Protein AF-A0A1F6PIL2-F1 (afdb_monomer_lite)

Sequence (74 aa):
MDKDFLKEKIAFYKLWLTFLVTMDASTMAWFFNNANKIHILKVIITIVVIVALTIFILILIKKTRKHIKLIIGE

pLDDT: mean 81.8, std 7.64, range [47.72, 91.38]

Structure (mmCIF, N/CA/C/O backbone):
data_AF-A0A1F6PIL2-F1
#
_entry.id   AF-A0A1F6PIL2-F1
#
loop_
_atom_site.group_PDB
_atom_site.id
_atom_site.type_symbol
_atom_site.label_atom_id
_atom_site.label_alt_id
_atom_site.label_comp_id
_atom_site.label_asym_id
_atom_site.label_entity_id
_atom_site.label_seq_id
_atom_site.pdbx_PDB_ins_code
_atom_site.Cartn_x
_atom_site.Cartn_y
_atom_site.Cartn_z
_atom_site.occupancy
_atom_site.B_iso_or_equiv
_atom_site.auth_seq_id
_atom_site.auth_comp_id
_atom_site.auth_asym_id
_atom_site.auth_atom_id
_atom_site.pdbx_PDB_model_num
ATOM 1 N N . MET A 1 1 ? -12.575 6.937 27.153 1.00 57.09 1 MET A N 1
ATOM 2 C CA . MET A 1 1 ? -12.545 7.253 25.706 1.00 57.09 1 MET A CA 1
ATOM 3 C C . MET A 1 1 ? -13.731 6.544 25.082 1.00 57.09 1 MET A C 1
ATOM 5 O O . MET A 1 1 ? -13.809 5.332 25.238 1.00 57.09 1 MET A O 1
ATOM 9 N N . ASP A 1 2 ? -14.669 7.268 24.470 1.00 73.75 2 ASP A N 1
ATOM 10 C CA . ASP A 1 2 ? -15.920 6.674 23.979 1.00 73.75 2 ASP A CA 1
ATOM 11 C C . ASP A 1 2 ? -15.672 5.574 22.944 1.00 73.75 2 ASP A C 1
ATOM 13 O O . ASP A 1 2 ? -14.964 5.770 21.949 1.00 73.75 2 ASP A O 1
ATOM 17 N N . LYS A 1 3 ? -16.259 4.394 23.186 1.00 71.94 3 LYS A N 1
ATOM 18 C CA . LYS A 1 3 ? -16.118 3.219 22.311 1.00 71.94 3 LYS A CA 1
ATOM 19 C C . LYS A 1 3 ? -16.623 3.514 20.888 1.00 71.94 3 LYS A C 1
ATOM 21 O O . LYS A 1 3 ? -16.086 2.953 19.932 1.00 71.94 3 LYS A O 1
ATOM 26 N N . ASP A 1 4 ? -17.577 4.431 20.728 1.00 80.44 4 ASP A N 1
ATOM 27 C CA . ASP A 1 4 ? -18.102 4.838 19.419 1.00 80.44 4 ASP A CA 1
ATOM 28 C C . ASP A 1 4 ? -17.117 5.707 18.623 1.00 80.44 4 ASP A C 1
ATOM 30 O O . ASP A 1 4 ? -16.888 5.438 17.443 1.00 80.44 4 ASP A O 1
ATOM 34 N N . PHE A 1 5 ? -16.407 6.631 19.278 1.00 79.75 5 PHE A N 1
ATOM 35 C CA . PHE A 1 5 ? -15.346 7.423 18.641 1.00 79.75 5 PHE A CA 1
ATOM 36 C C . PHE A 1 5 ? -14.208 6.537 18.106 1.00 79.75 5 PHE A C 1
ATOM 38 O O . PHE A 1 5 ? -13.650 6.757 17.027 1.00 79.75 5 PHE A O 1
ATOM 45 N N . LEU A 1 6 ? -13.867 5.478 18.843 1.00 77.56 6 LEU A N 1
ATOM 46 C CA . LEU A 1 6 ? -12.869 4.504 18.407 1.00 77.56 6 LEU A CA 1
ATOM 47 C C . LEU A 1 6 ? -13.330 3.671 17.206 1.00 77.56 6 LEU A C 1
ATOM 49 O O . LEU A 1 6 ? -12.526 3.417 16.305 1.00 77.56 6 LEU A O 1
ATOM 53 N N . LYS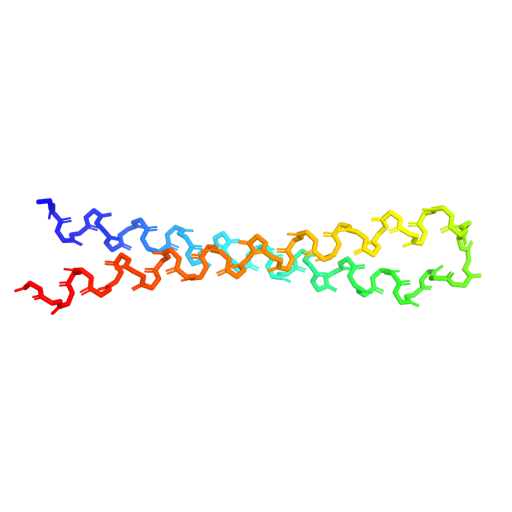 A 1 7 ? -14.601 3.249 17.176 1.00 78.81 7 LYS A N 1
ATOM 54 C CA . LYS A 1 7 ? -15.179 2.521 16.035 1.00 78.81 7 LYS A CA 1
ATOM 55 C C . LYS A 1 7 ? -15.161 3.369 14.768 1.00 78.81 7 LYS A C 1
ATOM 57 O O . LYS A 1 7 ? -14.735 2.870 13.726 1.00 78.81 7 LYS A O 1
ATOM 62 N N . GLU A 1 8 ? -15.553 4.635 14.864 1.00 83.75 8 GLU A N 1
ATOM 63 C CA . GLU A 1 8 ? -15.538 5.569 13.736 1.00 83.75 8 GLU A CA 1
ATOM 64 C C . GLU A 1 8 ? -14.113 5.773 13.201 1.00 83.75 8 GLU A C 1
ATOM 66 O O . GLU A 1 8 ? -13.857 5.649 12.001 1.00 83.75 8 GLU A O 1
ATOM 71 N N . LYS A 1 9 ? -13.138 5.935 14.102 1.00 78.94 9 LYS A N 1
ATOM 72 C CA . LYS A 1 9 ? -11.721 6.046 13.734 1.00 78.94 9 LYS A CA 1
ATOM 73 C C . LYS A 1 9 ? -11.191 4.786 13.038 1.00 78.94 9 LYS A C 1
ATOM 75 O O . LYS A 1 9 ? -10.425 4.884 12.081 1.00 78.94 9 LYS A O 1
ATOM 80 N N . ILE A 1 10 ? -11.601 3.596 13.482 1.00 81.44 10 ILE A N 1
ATOM 81 C CA . ILE A 1 10 ? -11.254 2.326 12.822 1.00 81.44 10 ILE A CA 1
ATOM 82 C C . ILE A 1 10 ? -11.908 2.225 11.440 1.00 81.44 10 ILE A C 1
A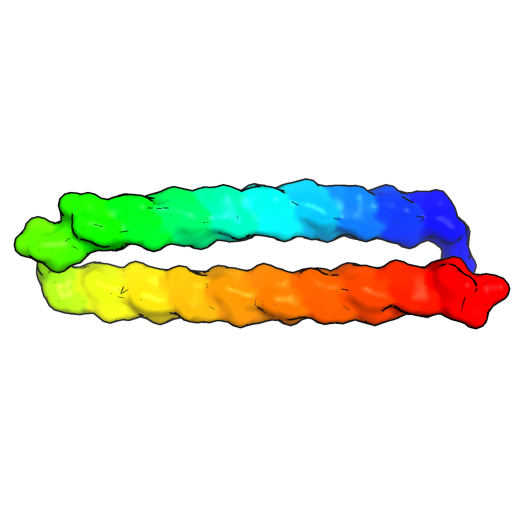TOM 84 O O . ILE A 1 10 ? -11.252 1.767 10.502 1.00 81.44 10 ILE A O 1
ATOM 88 N N . ALA A 1 11 ? -13.168 2.641 11.298 1.00 85.81 11 ALA A N 1
ATOM 89 C CA . ALA A 1 11 ? -13.860 2.661 10.012 1.00 85.81 11 ALA A CA 1
ATOM 90 C C . ALA A 1 11 ? -13.144 3.587 9.018 1.00 85.81 11 ALA A C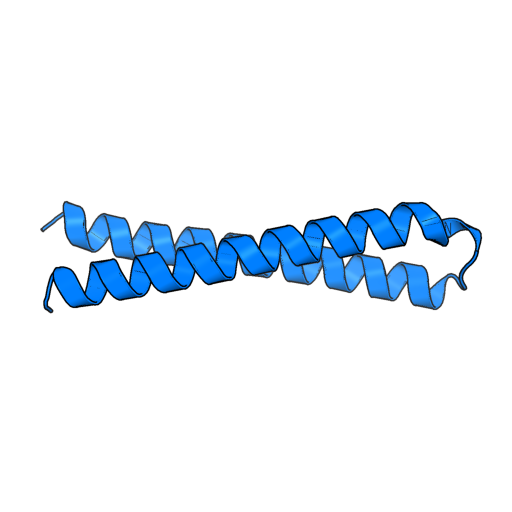 1
ATOM 92 O O . ALA A 1 11 ? -12.840 3.164 7.902 1.00 85.81 11 ALA A O 1
ATOM 93 N N . PHE A 1 12 ? -12.758 4.786 9.460 1.00 84.06 12 PHE A N 1
ATOM 94 C CA . PHE A 1 12 ? -11.953 5.716 8.671 1.00 84.06 12 PHE A CA 1
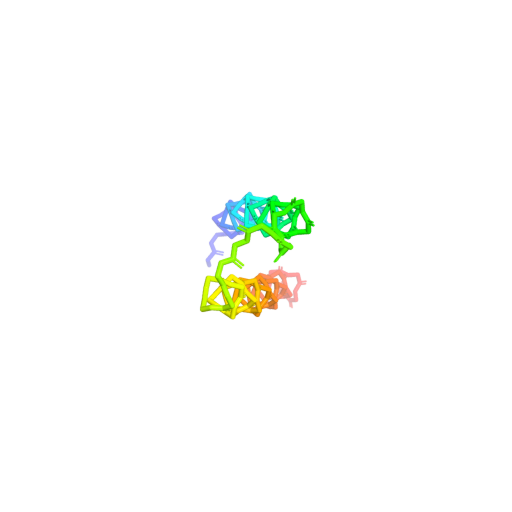ATOM 95 C C . PHE A 1 12 ? -10.614 5.096 8.243 1.00 84.06 12 PHE A C 1
ATOM 97 O O . PHE A 1 12 ? -10.273 5.118 7.061 1.00 84.06 12 PHE A O 1
ATOM 104 N N . TYR A 1 13 ? -9.879 4.461 9.166 1.00 81.31 13 TYR A N 1
ATOM 105 C CA . TYR A 1 13 ? -8.626 3.777 8.823 1.00 81.31 13 TYR A CA 1
ATOM 106 C C . TYR A 1 13 ? -8.822 2.642 7.816 1.00 81.31 13 TYR A C 1
ATOM 108 O O . TYR A 1 13 ? -8.007 2.513 6.907 1.00 81.31 13 TYR A O 1
ATOM 116 N N . LYS A 1 14 ? -9.886 1.836 7.934 1.00 82.75 14 LYS A N 1
ATOM 117 C CA . LYS A 1 14 ? -10.203 0.775 6.959 1.00 82.75 14 LYS A CA 1
ATOM 118 C C . LYS A 1 14 ? -10.486 1.338 5.566 1.00 82.75 14 LYS A C 1
ATOM 120 O O . LYS A 1 14 ? -10.047 0.754 4.575 1.00 82.75 14 LYS A O 1
ATOM 125 N N . LEU A 1 15 ? -11.191 2.463 5.496 1.00 88.50 15 LEU A N 1
ATOM 126 C CA . LEU A 1 15 ? -11.517 3.139 4.243 1.00 88.50 15 LEU A CA 1
ATOM 127 C C . LEU A 1 15 ? -10.235 3.623 3.545 1.00 88.50 15 LEU A C 1
ATOM 129 O O . LEU A 1 15 ? -9.983 3.268 2.394 1.00 88.50 15 LEU A O 1
ATOM 133 N N . TRP A 1 16 ? -9.353 4.306 4.279 1.00 84.75 16 TRP A N 1
ATOM 134 C CA . TRP A 1 16 ? -8.033 4.702 3.772 1.00 84.75 16 TRP A CA 1
ATOM 135 C C . TRP A 1 16 ? -7.158 3.520 3.378 1.00 84.75 16 TRP A C 1
ATOM 137 O O . TRP A 1 16 ? -6.445 3.591 2.380 1.00 84.75 16 TRP A O 1
ATOM 147 N N . LEU A 1 17 ? -7.225 2.420 4.128 1.00 84.50 17 LEU A N 1
ATOM 148 C CA . LEU A 1 17 ? -6.486 1.210 3.793 1.00 84.50 17 LEU A CA 1
ATOM 149 C C . LEU A 1 17 ? -6.937 0.638 2.450 1.00 84.50 17 LEU A C 1
ATOM 151 O O . LEU A 1 17 ? -6.109 0.233 1.644 1.00 84.50 17 LEU A O 1
ATOM 155 N N . THR A 1 18 ? -8.246 0.645 2.203 1.00 88.88 18 THR A N 1
ATOM 156 C CA . THR A 1 18 ? -8.835 0.168 0.948 1.00 88.88 18 THR A CA 1
ATOM 157 C C . THR A 1 18 ? -8.378 1.033 -0.224 1.00 88.88 18 THR A C 1
ATOM 159 O O . THR A 1 18 ? -7.948 0.501 -1.248 1.00 88.88 18 THR A O 1
ATOM 162 N N . PHE A 1 19 ? -8.383 2.360 -0.058 1.00 87.81 19 PHE A N 1
ATOM 163 C CA . PHE A 1 19 ? -7.847 3.284 -1.059 1.00 87.81 19 PHE A CA 1
ATOM 164 C C . PHE A 1 19 ? -6.363 3.044 -1.335 1.00 87.81 19 PHE A C 1
ATOM 166 O O . PHE A 1 19 ? -5.974 2.926 -2.494 1.00 87.81 19 PHE A O 1
ATOM 173 N N . LEU A 1 20 ? -5.544 2.921 -0.289 1.00 85.44 20 LEU A N 1
ATOM 174 C CA . LEU A 1 20 ? -4.105 2.692 -0.425 1.00 85.44 20 LEU A CA 1
ATOM 175 C C . LEU A 1 20 ? -3.798 1.370 -1.130 1.00 85.44 20 LEU A C 1
ATOM 177 O O . LEU A 1 20 ? -2.968 1.353 -2.031 1.00 85.44 20 LEU A O 1
ATOM 181 N N . VAL A 1 21 ? -4.492 0.286 -0.774 1.00 85.94 21 VAL A N 1
ATOM 182 C CA . VAL A 1 21 ? -4.334 -1.022 -1.431 1.00 85.94 21 VAL A CA 1
ATOM 183 C C . VAL A 1 21 ? -4.751 -0.952 -2.900 1.00 85.94 21 VAL A C 1
ATOM 185 O O . VAL A 1 21 ? -4.058 -1.482 -3.763 1.00 85.94 21 VAL A O 1
ATOM 188 N N . THR A 1 22 ? -5.852 -0.263 -3.205 1.00 91.38 22 THR A N 1
ATOM 189 C CA . THR A 1 22 ? -6.315 -0.087 -4.591 1.00 91.38 22 THR A CA 1
ATOM 190 C C . THR A 1 22 ? -5.311 0.726 -5.409 1.00 91.38 22 THR A C 1
ATOM 192 O O . THR A 1 22 ? -5.020 0.387 -6.558 1.00 91.38 22 THR A O 1
ATOM 195 N N . MET A 1 23 ? -4.747 1.780 -4.817 1.00 88.06 23 MET A N 1
ATOM 196 C CA . MET A 1 23 ? -3.732 2.618 -5.451 1.00 88.06 23 MET A CA 1
ATOM 197 C C . MET A 1 23 ? -2.428 1.848 -5.687 1.00 88.06 23 MET A C 1
ATOM 199 O O . MET A 1 23 ? -1.851 1.946 -6.770 1.00 88.06 23 MET A O 1
ATOM 203 N N . ASP A 1 24 ? -1.992 1.049 -4.715 1.00 84.25 24 ASP A N 1
ATOM 204 C CA . ASP A 1 24 ? -0.804 0.201 -4.826 1.00 84.25 24 ASP A CA 1
ATOM 205 C C . ASP A 1 24 ? -0.976 -0.849 -5.937 1.00 84.25 24 ASP A C 1
ATOM 207 O O . ASP A 1 24 ? -0.163 -0.923 -6.859 1.00 84.25 24 ASP A O 1
ATOM 211 N N . ALA A 1 25 ? -2.113 -1.554 -5.957 1.00 86.88 25 ALA A N 1
ATOM 212 C CA . ALA A 1 25 ? -2.451 -2.508 -7.014 1.00 86.88 25 ALA A CA 1
ATOM 213 C C . ALA A 1 25 ? -2.514 -1.853 -8.407 1.00 86.88 25 ALA A C 1
ATOM 215 O O . ALA A 1 25 ? -2.003 -2.407 -9.382 1.00 86.88 25 ALA A O 1
ATOM 216 N N . SER A 1 26 ? -3.087 -0.650 -8.506 1.00 88.81 26 SER A N 1
ATOM 217 C CA . SER A 1 26 ? -3.140 0.115 -9.762 1.00 88.81 26 SER A CA 1
ATOM 218 C C . SER A 1 26 ? -1.745 0.525 -10.237 1.00 88.81 26 SER A C 1
ATOM 220 O O . SER A 1 26 ? -1.444 0.456 -11.429 1.00 88.81 26 SER A O 1
ATOM 222 N N . THR A 1 27 ? -0.871 0.909 -9.305 1.00 86.69 27 THR A N 1
ATOM 223 C CA . THR A 1 27 ? 0.518 1.291 -9.593 1.00 86.69 27 THR A CA 1
ATOM 224 C C . THR A 1 27 ? 1.328 0.083 -10.058 1.00 86.69 27 THR A C 1
ATOM 226 O O . THR A 1 27 ? 2.052 0.182 -11.050 1.00 86.69 27 THR A O 1
ATOM 229 N N . MET A 1 28 ? 1.153 -1.078 -9.418 1.00 84.69 28 MET A N 1
ATOM 230 C CA . MET A 1 28 ? 1.737 -2.343 -9.874 1.00 84.69 28 MET A CA 1
ATOM 231 C C . MET A 1 28 ? 1.242 -2.718 -11.277 1.00 84.69 28 MET A C 1
ATOM 233 O O . MET A 1 28 ? 2.052 -3.034 -12.147 1.00 84.69 28 MET A O 1
ATOM 237 N N . ALA A 1 29 ? -0.066 -2.636 -11.538 1.00 87.88 29 ALA A N 1
ATOM 238 C CA . ALA A 1 29 ? -0.635 -2.946 -12.851 1.00 87.88 29 ALA A CA 1
ATOM 239 C C . ALA A 1 29 ? -0.090 -2.017 -13.949 1.00 87.88 29 ALA A C 1
ATOM 241 O O . ALA A 1 29 ? 0.306 -2.477 -15.025 1.00 87.88 29 ALA A O 1
ATOM 242 N N . TRP A 1 30 ? -0.011 -0.713 -13.666 1.00 87.31 30 TRP A N 1
ATOM 243 C CA . TRP A 1 30 ? 0.596 0.255 -14.576 1.00 87.31 30 TRP A CA 1
ATOM 244 C C . TRP A 1 30 ? 2.070 -0.066 -14.837 1.00 87.31 30 TRP A C 1
ATOM 246 O O . TRP A 1 30 ? 2.504 -0.035 -15.992 1.00 87.31 30 TRP A O 1
ATOM 256 N N . PHE A 1 31 ? 2.819 -0.414 -13.790 1.00 84.94 31 PHE A N 1
ATOM 257 C CA . PHE A 1 31 ? 4.221 -0.793 -13.893 1.00 84.94 31 PHE A CA 1
ATOM 258 C C . PHE A 1 31 ? 4.408 -2.007 -14.806 1.00 84.94 31 PHE A C 1
ATOM 260 O O . PHE A 1 31 ? 5.167 -1.915 -15.765 1.00 84.94 31 PHE A O 1
ATOM 267 N N . PHE A 1 32 ? 3.671 -3.101 -14.596 1.00 84.56 32 PHE A N 1
ATOM 268 C CA . PHE A 1 32 ? 3.783 -4.297 -15.442 1.00 84.56 32 PHE A CA 1
ATOM 269 C C . PHE A 1 32 ? 3.447 -4.025 -16.914 1.00 84.56 32 PHE A C 1
ATOM 271 O O . PHE A 1 32 ? 4.116 -4.552 -17.800 1.00 84.56 32 PHE A O 1
ATOM 278 N N . ASN A 1 33 ? 2.462 -3.167 -17.191 1.00 87.25 33 ASN A N 1
ATOM 279 C CA . ASN A 1 33 ? 2.074 -2.843 -18.567 1.00 87.25 33 ASN A CA 1
ATOM 280 C C . ASN A 1 33 ? 3.084 -1.926 -19.287 1.00 87.25 33 ASN A C 1
ATOM 282 O O . ASN A 1 33 ? 3.134 -1.879 -20.518 1.00 87.25 33 ASN A O 1
ATOM 286 N N . ASN A 1 34 ? 3.892 -1.175 -18.532 1.00 84.69 34 ASN A N 1
ATOM 287 C CA . ASN A 1 34 ? 4.784 -0.164 -19.091 1.00 84.69 34 ASN A CA 1
ATOM 288 C C . ASN A 1 34 ? 6.274 -0.441 -18.848 1.00 84.69 34 ASN A C 1
ATOM 290 O O . ASN A 1 34 ? 7.091 0.209 -19.486 1.00 84.69 34 ASN A O 1
ATOM 294 N N . ALA A 1 35 ? 6.662 -1.414 -18.020 1.00 74.06 35 ALA A N 1
ATOM 295 C CA . ALA A 1 35 ? 8.056 -1.651 -17.620 1.00 74.06 35 ALA A CA 1
ATOM 296 C C . ALA A 1 35 ? 9.042 -1.744 -18.801 1.00 74.06 35 ALA A C 1
ATOM 298 O O . ALA A 1 35 ? 10.151 -1.227 -18.710 1.00 74.06 35 ALA A O 1
ATOM 299 N N . ASN A 1 36 ? 8.616 -2.309 -19.935 1.00 77.25 36 ASN A N 1
ATOM 300 C CA . ASN A 1 36 ? 9.451 -2.457 -21.135 1.00 77.25 36 ASN A CA 1
ATOM 301 C C . ASN A 1 36 ? 9.493 -1.211 -22.042 1.00 77.25 36 ASN A C 1
ATOM 303 O O . ASN A 1 36 ? 10.274 -1.172 -22.988 1.00 77.25 36 ASN A O 1
ATOM 307 N N . LYS A 1 37 ? 8.638 -0.211 -21.800 1.00 79.12 37 LYS A N 1
ATOM 308 C CA . LYS A 1 37 ? 8.486 0.994 -22.638 1.00 79.12 37 LYS A CA 1
ATOM 309 C C . LYS A 1 37 ? 9.099 2.247 -22.012 1.00 79.12 37 LYS A C 1
ATOM 311 O O . LYS A 1 37 ? 9.147 3.286 -22.665 1.00 79.12 37 LYS A O 1
ATOM 316 N N . ILE A 1 38 ? 9.520 2.186 -20.749 1.00 79.00 38 ILE A N 1
ATOM 317 C CA . ILE A 1 38 ? 9.962 3.358 -19.991 1.00 79.00 38 ILE A CA 1
ATOM 318 C C . ILE A 1 38 ? 11.455 3.258 -19.654 1.00 79.00 38 ILE A C 1
ATOM 320 O O . ILE A 1 38 ? 12.001 2.175 -19.473 1.00 79.00 38 ILE A O 1
ATOM 324 N N . HIS A 1 39 ? 12.113 4.409 -19.499 1.00 81.31 39 HIS A N 1
ATOM 325 C CA . HIS A 1 39 ? 13.471 4.499 -18.965 1.00 81.31 39 HIS A CA 1
ATOM 326 C C . HIS A 1 39 ? 13.624 3.785 -17.612 1.00 81.31 39 HIS A C 1
ATOM 328 O O . HIS A 1 39 ? 12.806 3.963 -16.706 1.00 81.31 39 HIS A O 1
ATOM 334 N N . ILE A 1 40 ? 14.755 3.091 -17.450 1.00 81.06 40 ILE A N 1
ATOM 335 C CA . ILE A 1 40 ? 15.178 2.384 -16.227 1.00 81.06 40 ILE A CA 1
ATOM 336 C C . ILE A 1 40 ? 15.030 3.235 -14.956 1.00 81.06 40 ILE A C 1
ATOM 338 O O . ILE A 1 40 ? 14.620 2.725 -13.918 1.00 81.06 40 ILE A O 1
ATOM 342 N N . LEU A 1 41 ? 15.283 4.547 -15.031 1.00 79.19 41 LEU A N 1
ATOM 343 C CA . LEU A 1 41 ? 15.120 5.448 -13.887 1.00 79.19 41 LEU A CA 1
ATOM 344 C C . LEU A 1 41 ? 13.670 5.488 -13.373 1.00 79.19 41 LEU A C 1
ATOM 346 O O . LEU A 1 41 ? 13.439 5.413 -12.168 1.00 79.19 41 LEU A O 1
ATOM 350 N N . LYS A 1 42 ? 12.683 5.566 -14.277 1.00 79.69 42 LYS A N 1
ATOM 351 C CA . LYS A 1 42 ? 11.261 5.549 -13.900 1.00 79.69 42 LYS A CA 1
ATOM 352 C C . LYS A 1 42 ? 10.875 4.195 -13.313 1.00 79.69 42 LYS A C 1
ATOM 354 O O . LYS A 1 42 ? 10.138 4.164 -12.339 1.00 79.69 42 LYS A O 1
ATOM 359 N N . VAL A 1 43 ? 11.434 3.105 -13.843 1.00 81.94 43 VAL A N 1
ATOM 360 C CA . VAL A 1 43 ? 11.220 1.754 -13.310 1.00 81.94 43 VAL A CA 1
ATOM 361 C C . VAL A 1 43 ? 11.670 1.650 -11.849 1.00 81.94 43 VAL A C 1
ATOM 363 O O . VAL A 1 43 ? 10.894 1.214 -11.000 1.00 81.94 43 VAL A O 1
ATOM 366 N N . ILE A 1 44 ? 12.879 2.121 -11.535 1.00 85.38 44 ILE A N 1
ATOM 367 C CA . ILE A 1 44 ? 13.421 2.097 -10.168 1.00 85.38 44 ILE A CA 1
ATOM 368 C C . ILE A 1 44 ? 12.564 2.949 -9.223 1.00 85.38 44 ILE A C 1
ATOM 370 O O . ILE A 1 44 ? 12.207 2.487 -8.140 1.00 85.38 44 ILE A O 1
ATOM 374 N N . ILE A 1 45 ? 12.182 4.162 -9.637 1.00 87.69 45 ILE A N 1
ATOM 375 C CA . ILE A 1 45 ? 11.334 5.050 -8.825 1.00 87.69 45 ILE A CA 1
ATOM 376 C C . ILE A 1 45 ? 9.983 4.390 -8.530 1.00 87.69 45 ILE A C 1
ATOM 378 O O . ILE A 1 45 ? 9.536 4.401 -7.384 1.00 87.69 45 ILE A O 1
ATOM 382 N N . THR A 1 46 ? 9.340 3.781 -9.530 1.00 83.12 46 THR A N 1
ATOM 383 C CA . THR A 1 46 ? 8.046 3.115 -9.335 1.00 83.12 46 THR A CA 1
ATOM 384 C C . THR A 1 46 ? 8.153 1.931 -8.374 1.00 83.12 46 THR A C 1
ATOM 386 O O . THR A 1 46 ? 7.299 1.793 -7.501 1.00 83.12 46 THR A O 1
ATOM 389 N N . ILE A 1 47 ? 9.219 1.127 -8.460 1.00 87.06 47 ILE A N 1
ATOM 390 C CA . ILE A 1 47 ? 9.465 0.032 -7.507 1.00 87.06 47 ILE A CA 1
ATOM 391 C C . ILE A 1 47 ? 9.615 0.577 -6.079 1.00 87.06 47 ILE A C 1
ATOM 393 O O . ILE A 1 47 ? 8.989 0.055 -5.158 1.00 87.06 47 ILE A O 1
ATOM 397 N N . VAL A 1 48 ? 10.393 1.648 -5.884 1.00 90.69 48 VAL A N 1
ATOM 398 C CA . VAL A 1 48 ? 10.570 2.277 -4.562 1.00 90.69 48 VAL A CA 1
ATOM 399 C C . VAL A 1 48 ? 9.236 2.774 -4.000 1.00 90.69 48 VAL A C 1
ATOM 401 O O . VAL A 1 48 ? 8.952 2.559 -2.822 1.00 90.69 48 VAL A O 1
ATOM 404 N N . VAL A 1 49 ? 8.397 3.393 -4.835 1.00 88.31 49 VAL A N 1
ATOM 405 C CA . VAL A 1 49 ? 7.064 3.874 -4.437 1.00 88.31 49 VAL A CA 1
ATOM 406 C C . VAL A 1 49 ? 6.156 2.719 -4.015 1.00 88.31 49 VAL A C 1
ATOM 408 O O . VAL A 1 49 ? 5.530 2.810 -2.961 1.00 88.31 49 VAL A O 1
ATOM 411 N N . ILE A 1 50 ? 6.127 1.624 -4.780 1.00 87.44 50 ILE A N 1
ATOM 412 C CA . ILE A 1 50 ? 5.343 0.422 -4.453 1.00 87.44 50 ILE A CA 1
ATOM 413 C C . ILE A 1 50 ? 5.787 -0.163 -3.104 1.00 87.44 50 ILE A C 1
ATOM 415 O O . ILE A 1 50 ? 4.964 -0.425 -2.224 1.00 87.44 50 ILE A O 1
ATOM 419 N N . VAL A 1 51 ? 7.098 -0.314 -2.890 1.00 88.81 51 VAL A N 1
ATOM 420 C CA . VAL A 1 51 ? 7.638 -0.842 -1.627 1.00 88.81 51 VAL A CA 1
ATOM 421 C C . VAL A 1 51 ? 7.292 0.080 -0.453 1.00 88.81 51 VAL A C 1
ATOM 423 O O . VAL A 1 51 ? 6.850 -0.395 0.596 1.00 88.81 51 VAL A O 1
ATOM 426 N N . ALA A 1 52 ? 7.439 1.396 -0.621 1.00 89.12 52 ALA A N 1
ATOM 427 C CA . ALA A 1 52 ? 7.096 2.371 0.410 1.00 89.12 52 ALA A CA 1
ATOM 428 C C . ALA A 1 52 ? 5.596 2.342 0.757 1.00 89.12 52 ALA A C 1
ATOM 430 O O . ALA A 1 52 ? 5.243 2.331 1.940 1.00 89.12 52 ALA A O 1
ATOM 431 N N . LEU A 1 53 ? 4.718 2.267 -0.251 1.00 85.69 53 LEU A N 1
ATOM 432 C CA . LEU A 1 53 ? 3.269 2.131 -0.071 1.00 85.69 53 LEU A CA 1
ATOM 433 C C . LEU A 1 53 ? 2.915 0.841 0.664 1.00 85.69 53 LEU A C 1
ATOM 435 O O . LEU A 1 53 ? 2.166 0.879 1.642 1.00 85.69 53 LEU A O 1
ATOM 439 N N . THR A 1 54 ? 3.518 -0.276 0.263 1.00 86.00 54 THR A N 1
ATOM 440 C CA . THR A 1 54 ? 3.319 -1.578 0.909 1.00 86.00 54 THR A CA 1
ATOM 441 C C . THR A 1 54 ? 3.694 -1.517 2.395 1.00 86.00 54 THR A C 1
ATOM 443 O O . THR A 1 54 ? 2.914 -1.927 3.261 1.00 86.00 54 THR A O 1
ATOM 446 N N . ILE A 1 55 ? 4.861 -0.952 2.727 1.00 88.81 55 ILE A N 1
ATOM 447 C CA . ILE A 1 55 ? 5.310 -0.793 4.121 1.00 88.81 55 ILE A CA 1
ATOM 448 C C . ILE A 1 55 ? 4.346 0.108 4.903 1.00 88.81 55 ILE A C 1
ATOM 450 O O . ILE A 1 55 ? 3.967 -0.218 6.033 1.00 88.81 55 ILE A O 1
ATOM 454 N N . PHE A 1 56 ? 3.912 1.219 4.309 1.00 86.25 56 PHE A N 1
ATOM 455 C CA . PHE A 1 56 ? 2.983 2.148 4.946 1.00 86.25 56 PHE A CA 1
ATOM 456 C C . PHE A 1 56 ? 1.630 1.490 5.260 1.00 86.25 56 PHE A C 1
ATOM 458 O O . PHE A 1 56 ? 1.112 1.635 6.374 1.00 86.25 56 PHE A O 1
ATOM 465 N N . ILE A 1 57 ? 1.101 0.689 4.330 1.00 84.62 57 ILE A N 1
ATOM 466 C CA . ILE A 1 57 ? -0.116 -0.110 4.529 1.00 84.62 57 ILE A CA 1
ATOM 467 C C . ILE A 1 57 ? 0.072 -1.082 5.698 1.00 84.62 57 ILE A C 1
ATOM 469 O O . ILE A 1 57 ? -0.770 -1.127 6.599 1.00 84.62 57 ILE A O 1
ATOM 473 N N . LEU A 1 58 ? 1.186 -1.818 5.752 1.00 85.69 58 LEU A N 1
ATOM 474 C CA . LEU A 1 58 ? 1.462 -2.762 6.842 1.00 85.69 58 LEU A CA 1
ATOM 475 C C . LEU A 1 58 ? 1.520 -2.073 8.213 1.00 85.69 58 LEU A C 1
ATOM 477 O O . LEU A 1 58 ? 0.960 -2.584 9.191 1.00 85.69 58 LEU A O 1
ATOM 481 N N . ILE A 1 59 ? 2.149 -0.897 8.294 1.00 88.06 59 ILE A N 1
ATOM 482 C CA . ILE A 1 59 ? 2.200 -0.093 9.523 1.00 88.06 59 ILE A CA 1
ATOM 483 C C . ILE A 1 59 ? 0.789 0.333 9.945 1.00 88.06 59 ILE A C 1
ATOM 485 O O . ILE A 1 59 ? 0.431 0.186 11.120 1.00 88.06 59 ILE A O 1
ATOM 489 N N . LEU A 1 60 ? -0.036 0.804 9.006 1.00 83.69 60 LEU A N 1
ATOM 490 C CA . LEU A 1 60 ? -1.425 1.187 9.272 1.00 83.69 60 LEU A CA 1
ATOM 491 C C . LEU A 1 60 ? -2.278 0.005 9.744 1.00 83.69 60 LEU A C 1
ATOM 493 O O . LEU A 1 60 ? -3.021 0.149 10.721 1.00 83.69 60 LEU A O 1
ATOM 497 N N . ILE A 1 61 ? -2.136 -1.175 9.129 1.00 84.00 61 ILE A N 1
ATOM 498 C CA . ILE A 1 61 ? -2.812 -2.403 9.581 1.00 84.00 61 ILE A CA 1
ATOM 499 C C . ILE A 1 61 ? -2.400 -2.718 11.020 1.00 84.00 61 ILE A C 1
ATOM 501 O O . ILE A 1 61 ? -3.255 -2.959 11.877 1.00 84.00 61 ILE A O 1
ATOM 505 N N . LYS A 1 62 ? -1.093 -2.706 11.306 1.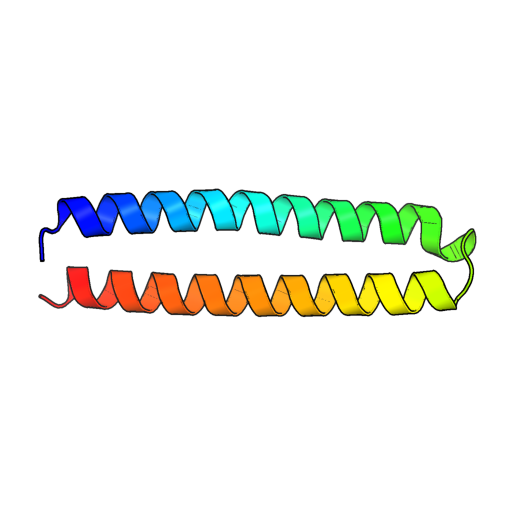00 85.06 62 LYS A N 1
ATOM 506 C CA . LYS A 1 62 ? -0.558 -3.040 12.632 1.00 85.06 62 LYS A CA 1
ATOM 507 C C . LYS A 1 62 ? -1.050 -2.058 13.696 1.00 85.06 62 LYS A C 1
ATOM 509 O O . LYS A 1 62 ? -1.473 -2.485 14.773 1.00 85.06 62 LYS A O 1
ATOM 514 N N . LYS A 1 63 ? -1.060 -0.759 13.383 1.00 82.38 63 LYS A N 1
ATOM 515 C CA . LYS A 1 63 ? -1.563 0.295 14.273 1.00 82.38 63 LYS A CA 1
ATOM 516 C C . LYS A 1 63 ? -3.061 0.133 14.531 1.00 82.38 63 LYS A C 1
ATOM 518 O O . LYS A 1 63 ? -3.477 0.112 15.687 1.00 82.38 63 LYS A O 1
ATOM 523 N N . THR A 1 64 ? -3.850 -0.095 13.484 1.00 80.50 64 THR A N 1
ATOM 524 C CA . THR A 1 64 ? -5.298 -0.336 13.593 1.00 80.50 64 THR A CA 1
ATOM 525 C C . THR A 1 64 ? -5.601 -1.571 14.445 1.00 80.50 64 THR 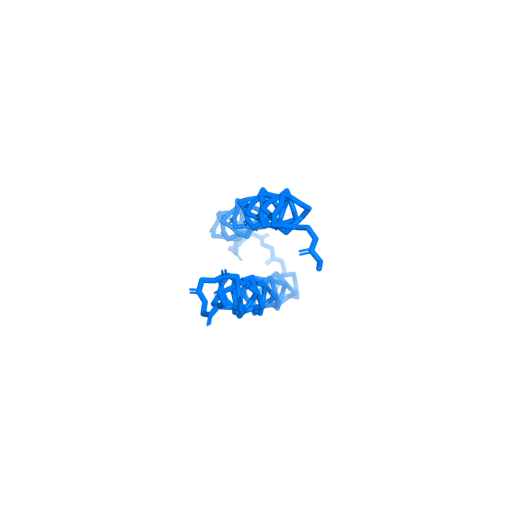A C 1
ATOM 527 O O . THR A 1 64 ? -6.421 -1.500 15.357 1.00 80.50 64 THR A O 1
ATOM 530 N N . ARG A 1 65 ? -4.884 -2.687 14.240 1.00 81.75 65 ARG A N 1
ATOM 531 C CA . ARG A 1 65 ? -5.033 -3.900 15.069 1.00 81.75 65 ARG A CA 1
ATOM 532 C C . ARG A 1 65 ? -4.693 -3.655 16.538 1.00 81.75 65 ARG A C 1
ATOM 534 O O . ARG A 1 65 ? -5.375 -4.194 17.406 1.00 81.75 65 ARG A O 1
ATOM 541 N N . LYS A 1 66 ? -3.666 -2.847 16.830 1.00 79.31 66 LYS A N 1
ATOM 542 C CA . LYS A 1 66 ? -3.317 -2.476 18.210 1.00 79.31 66 LYS A CA 1
ATOM 543 C C . LYS A 1 66 ? -4.453 -1.693 18.874 1.00 79.31 66 LYS A C 1
ATOM 545 O O . LYS A 1 66 ? -4.818 -2.019 19.997 1.00 79.31 66 LYS A O 1
ATOM 550 N N . HIS A 1 67 ? -5.045 -0.726 18.172 1.00 74.12 67 HIS A N 1
ATOM 551 C CA . HIS A 1 67 ? -6.197 0.024 18.682 1.00 74.12 67 HIS A CA 1
ATOM 552 C C . HIS A 1 67 ? -7.429 -0.866 18.891 1.00 74.12 67 HIS A C 1
ATOM 554 O O . HIS A 1 67 ? -8.074 -0.750 19.923 1.00 74.12 67 HIS A O 1
ATOM 560 N N . ILE A 1 68 ? -7.711 -1.804 17.980 1.00 76.62 68 ILE A N 1
ATOM 561 C CA . ILE A 1 68 ? -8.810 -2.774 18.141 1.00 76.62 68 ILE A CA 1
ATOM 562 C C . ILE A 1 68 ? -8.618 -3.646 19.389 1.00 76.62 68 ILE A C 1
ATOM 564 O O . ILE A 1 68 ? -9.562 -3.834 20.150 1.00 76.62 68 ILE A O 1
ATOM 568 N N . LYS A 1 69 ? -7.404 -4.160 19.630 1.00 77.75 69 LYS A N 1
ATOM 569 C CA . LYS A 1 69 ? -7.121 -4.983 20.820 1.00 77.75 69 LYS A CA 1
ATOM 570 C C . LYS A 1 69 ? -7.355 -4.232 22.130 1.00 77.75 69 LYS A C 1
ATOM 572 O O . LYS A 1 69 ? -7.858 -4.836 23.065 1.00 77.75 69 LYS A O 1
ATOM 577 N N . LEU A 1 70 ? -7.020 -2.943 22.183 1.00 69.94 70 LEU A N 1
ATOM 578 C CA . LEU A 1 70 ? -7.262 -2.114 23.367 1.00 69.94 70 LEU A CA 1
ATOM 579 C C . LEU A 1 70 ? -8.759 -1.938 23.662 1.00 69.94 70 LEU A C 1
ATOM 581 O O . LEU A 1 70 ? -9.129 -1.836 24.816 1.00 69.94 70 LEU A O 1
ATOM 585 N N . ILE A 1 71 ? -9.617 -1.948 22.638 1.00 68.56 71 ILE A N 1
ATOM 586 C CA . ILE A 1 71 ? -11.075 -1.793 22.796 1.00 68.56 71 ILE A CA 1
ATOM 587 C C . ILE A 1 71 ? -11.751 -3.088 23.269 1.00 68.56 71 ILE A C 1
ATOM 589 O O . ILE A 1 71 ? -12.795 -3.031 23.909 1.00 68.56 71 ILE A O 1
ATOM 593 N N . ILE A 1 72 ? -11.200 -4.246 22.889 1.00 65.56 72 ILE A N 1
ATOM 594 C CA . ILE A 1 72 ? -11.756 -5.576 23.203 1.00 65.56 72 ILE A CA 1
ATOM 595 C C . ILE A 1 72 ? -11.193 -6.125 24.525 1.00 65.56 72 ILE A C 1
ATOM 597 O O . ILE A 1 72 ? -11.836 -6.952 25.159 1.00 65.56 72 ILE A O 1
ATOM 601 N N . GLY A 1 73 ? -9.989 -5.697 24.922 1.00 60.31 73 GLY A N 1
ATOM 602 C CA . GLY A 1 73 ? -9.337 -6.104 26.171 1.00 60.31 73 GLY A CA 1
ATOM 603 C C . GLY A 1 73 ? -9.767 -5.327 27.424 1.00 60.31 73 GLY A C 1
ATOM 604 O O . GLY A 1 73 ? -9.307 -5.689 28.502 1.00 60.31 73 GLY A O 1
ATOM 605 N N . GLU A 1 74 ? -10.607 -4.293 27.277 1.00 47.72 74 GLU A N 1
ATOM 606 C CA . GLU A 1 74 ? -11.307 -3.556 28.352 1.00 47.72 74 GLU A CA 1
ATOM 607 C C . GLU A 1 74 ? -12.808 -3.885 28.381 1.00 47.72 74 GLU A C 1
ATOM 609 O O . GLU A 1 74 ? -13.286 -4.307 29.453 1.00 47.72 74 GLU A O 1
#

Foldseek 3Di:
DDLVVLVVVLVVLVVVLVVLVVVLVVLVVVCVVCVVPDDPVVNVVSVVVSVVSVVVSVVSVVVSVVSVCVSVVD

Radius of gyration: 16.8 Å; chains: 1; bounding box: 33×14×51 Å

Secondary structure (DSSP, 8-state):
--HHHHHHHHHHHHHHHHHHHHHHHHHHHHHHHHTTTS-HHHHHHHHHHHHHHHHHHHHHHHHHHHHHHHHH--